Protein AF-A0A966XUM7-F1 (afdb_monomer_lite)

Structure (mmCIF, N/CA/C/O backbone):
data_AF-A0A966XUM7-F1
#
_entry.id   AF-A0A966XUM7-F1
#
loop_
_atom_site.group_PDB
_atom_site.id
_atom_site.type_symbol
_atom_site.label_atom_id
_atom_site.label_alt_id
_atom_site.label_comp_id
_atom_site.label_asym_id
_atom_site.label_entity_id
_atom_s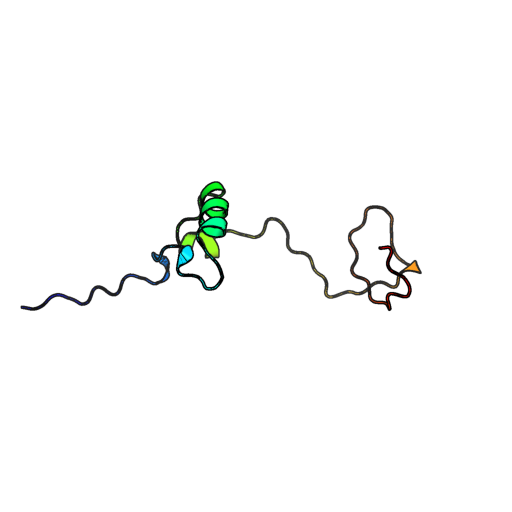ite.label_seq_id
_atom_site.pdbx_PDB_ins_code
_atom_site.Cartn_x
_atom_site.Cartn_y
_atom_site.Cartn_z
_atom_site.occupancy
_atom_site.B_iso_or_equiv
_atom_site.auth_seq_id
_atom_site.auth_comp_id
_atom_site.auth_asym_id
_atom_site.auth_atom_id
_atom_site.pdbx_PDB_model_num
ATOM 1 N N . MET A 1 1 ? -29.129 -13.046 36.212 1.00 43.03 1 MET A N 1
ATOM 2 C CA . MET A 1 1 ? -29.397 -13.241 34.771 1.00 43.03 1 MET A CA 1
ATOM 3 C C . MET A 1 1 ? -28.166 -12.732 34.047 1.00 43.03 1 MET A C 1
ATOM 5 O O . MET A 1 1 ? -27.970 -11.528 34.001 1.00 43.03 1 MET A O 1
ATOM 9 N N . SER A 1 2 ? -27.260 -13.648 33.690 1.00 41.41 2 SER A N 1
ATOM 10 C CA . SER A 1 2 ? -25.946 -13.314 33.127 1.00 41.41 2 SER A CA 1
ATOM 11 C C . SER A 1 2 ? -26.099 -12.749 31.713 1.00 41.41 2 SER A C 1
ATOM 13 O O . SER A 1 2 ? -26.993 -13.171 30.982 1.00 41.41 2 SER A O 1
ATOM 15 N N . SER A 1 3 ? -25.256 -11.769 31.408 1.00 41.47 3 SER A N 1
ATOM 16 C CA . SER A 1 3 ? -25.222 -10.888 30.239 1.00 41.47 3 SER A CA 1
ATOM 17 C C . SER A 1 3 ? -25.404 -11.575 28.879 1.00 41.47 3 SER A C 1
ATOM 19 O O . SER A 1 3 ? -24.970 -12.714 28.712 1.00 41.47 3 SER A O 1
ATOM 21 N N . PRO A 1 4 ? -25.952 -10.878 27.862 1.00 54.09 4 PRO A N 1
ATOM 22 C CA . PRO A 1 4 ? -25.774 -11.313 26.487 1.00 54.09 4 PRO A CA 1
ATOM 23 C C . PRO A 1 4 ? -24.286 -11.167 26.145 1.00 54.09 4 PRO A C 1
ATOM 25 O O . PRO A 1 4 ? -23.706 -10.097 26.332 1.00 54.09 4 PRO A O 1
ATOM 28 N N . ASP A 1 5 ? -23.657 -12.240 25.671 1.00 55.69 5 ASP A N 1
ATOM 29 C CA . ASP A 1 5 ? -22.338 -12.188 25.043 1.00 55.69 5 ASP A CA 1
ATOM 30 C C . ASP A 1 5 ? -22.430 -11.316 23.783 1.00 55.69 5 ASP A C 1
ATOM 32 O O . ASP A 1 5 ? -22.687 -11.792 22.673 1.00 55.69 5 ASP A O 1
ATOM 36 N N . THR A 1 6 ? -22.251 -10.008 23.950 1.00 57.06 6 THR A N 1
ATOM 37 C CA . THR A 1 6 ? -22.128 -9.050 22.853 1.00 57.06 6 THR A CA 1
ATOM 38 C C . THR A 1 6 ? -20.786 -9.295 22.173 1.00 57.06 6 THR A C 1
ATOM 40 O O . THR A 1 6 ? -19.789 -8.641 22.474 1.00 57.06 6 THR A O 1
ATOM 43 N N . LYS A 1 7 ? -20.724 -10.269 21.261 1.00 63.56 7 LYS A N 1
ATOM 44 C CA . LYS A 1 7 ? -19.596 -10.383 20.332 1.00 63.56 7 LYS A CA 1
ATOM 45 C C . LYS A 1 7 ? -19.520 -9.074 19.544 1.00 63.56 7 LYS A C 1
ATOM 47 O O . LYS A 1 7 ? -20.377 -8.819 18.701 1.00 63.56 7 LYS A O 1
ATOM 52 N N . LEU A 1 8 ? -18.526 -8.233 19.842 1.00 67.25 8 LEU A N 1
ATOM 53 C CA . LEU A 1 8 ? -18.226 -7.061 19.022 1.00 67.25 8 LEU A CA 1
ATOM 54 C C . LEU A 1 8 ? -18.000 -7.526 17.580 1.00 67.25 8 LEU A C 1
ATOM 56 O O . LEU A 1 8 ? -17.297 -8.511 17.339 1.00 67.25 8 LEU A O 1
ATOM 60 N N . SER A 1 9 ? -18.603 -6.817 16.627 1.00 87.56 9 SER A N 1
ATOM 61 C CA . SER A 1 9 ? -18.382 -7.071 15.205 1.00 87.56 9 SER A CA 1
ATOM 62 C C . SER A 1 9 ? -16.883 -6.968 14.894 1.00 87.56 9 SER A C 1
ATOM 64 O O . SER A 1 9 ? -16.279 -5.950 15.240 1.00 87.56 9 SER A O 1
ATOM 66 N N . PRO A 1 10 ? -16.273 -7.956 14.209 1.00 90.44 10 PRO A N 1
ATOM 67 C CA . PRO A 1 10 ? -14.873 -7.882 13.786 1.00 90.44 10 PRO A CA 1
ATOM 68 C C . PRO A 1 10 ? -14.549 -6.637 12.951 1.00 90.44 10 PRO A C 1
ATOM 70 O O . PRO A 1 10 ? -13.405 -6.203 12.916 1.00 90.44 10 PRO A O 1
ATOM 73 N N . LEU A 1 11 ? -15.555 -6.051 12.296 1.00 93.62 11 LEU A N 1
ATOM 74 C CA . LEU A 1 11 ? -15.411 -4.832 11.502 1.00 93.62 11 LEU A CA 1
ATOM 75 C C . LEU A 1 11 ? -15.146 -3.592 12.366 1.00 93.62 11 LEU A C 1
ATOM 77 O O . LEU A 1 11 ? -14.367 -2.730 11.971 1.00 93.62 11 LEU A O 1
ATOM 81 N N . ALA A 1 12 ? -15.727 -3.547 13.568 1.00 95.19 12 ALA A N 1
ATOM 82 C CA . ALA A 1 12 ? -15.518 -2.470 14.533 1.00 95.19 12 ALA A CA 1
ATOM 83 C C . ALA A 1 12 ? -14.208 -2.627 15.326 1.00 95.19 12 ALA A C 1
ATOM 85 O O . ALA A 1 12 ? -13.874 -1.772 16.146 1.00 95.19 12 ALA A O 1
ATOM 86 N N . ALA A 1 13 ? -13.468 -3.724 15.120 1.00 95.25 13 ALA A N 1
ATOM 87 C CA . ALA A 1 13 ? -12.171 -3.909 15.749 1.00 95.25 13 ALA A CA 1
ATOM 88 C C . ALA A 1 13 ? -11.183 -2.831 15.263 1.00 95.25 13 ALA A C 1
ATOM 90 O O . ALA A 1 13 ? -11.250 -2.410 14.102 1.00 95.25 13 ALA A O 1
ATOM 91 N N . PRO A 1 14 ? -10.243 -2.397 16.121 1.00 96.25 14 PRO A N 1
ATOM 92 C CA . PRO A 1 14 ? -9.205 -1.464 15.710 1.00 96.25 14 PRO A CA 1
ATOM 93 C C . PRO A 1 14 ? -8.363 -2.068 14.584 1.00 96.25 14 PRO A C 1
ATOM 95 O O . PRO A 1 14 ? -8.114 -3.275 14.552 1.00 96.25 14 PRO A O 1
ATOM 98 N N . VAL A 1 15 ? -7.864 -1.225 13.681 1.00 96.44 15 VAL A N 1
ATOM 99 C CA . VAL A 1 15 ? -7.084 -1.670 12.515 1.00 96.44 15 VAL A CA 1
ATOM 100 C C . VAL A 1 15 ? -5.796 -2.417 12.900 1.00 96.44 15 VAL A C 1
ATOM 102 O O . VAL A 1 15 ? -5.300 -3.239 12.134 1.00 96.44 15 VAL A O 1
ATOM 105 N N . SER A 1 16 ? -5.285 -2.203 14.117 1.00 96.19 16 SER A N 1
ATOM 106 C CA . SER A 1 16 ? -4.153 -2.938 14.698 1.00 96.19 16 SER A CA 1
ATOM 107 C C . SER A 1 16 ? -4.444 -4.411 15.011 1.00 96.19 16 SER A C 1
ATOM 109 O O . SER A 1 16 ? -3.514 -5.181 15.237 1.00 96.19 16 SER A O 1
ATOM 111 N N . ALA A 1 17 ? -5.713 -4.833 15.000 1.00 95.00 17 ALA A N 1
ATOM 112 C CA . ALA A 1 17 ? -6.081 -6.245 15.096 1.00 95.00 17 ALA A CA 1
ATOM 113 C C . ALA A 1 17 ? -5.722 -7.033 13.819 1.00 95.00 17 ALA A C 1
ATOM 115 O O . ALA A 1 17 ? -5.682 -8.264 13.842 1.00 95.00 17 ALA A O 1
ATOM 116 N N . VAL A 1 18 ? -5.452 -6.345 12.701 1.00 95.25 18 VAL A N 1
ATOM 117 C CA . VAL A 1 18 ? -5.033 -6.970 11.442 1.00 95.25 18 VAL A CA 1
ATOM 118 C C . VAL A 1 18 ? -3.574 -7.407 11.542 1.00 95.25 18 VAL A C 1
ATOM 120 O O . VAL A 1 18 ? -2.684 -6.623 11.874 1.00 95.25 18 VAL A O 1
ATOM 123 N N . TRP A 1 19 ? -3.307 -8.668 11.197 1.00 95.88 19 TRP A N 1
ATOM 124 C CA . TRP A 1 19 ? -1.950 -9.207 11.204 1.00 95.88 19 TRP A CA 1
ATOM 125 C C . TRP A 1 19 ? -1.006 -8.364 10.333 1.00 95.88 19 TRP A C 1
ATOM 127 O O . TRP A 1 19 ? -1.294 -8.056 9.177 1.00 95.88 19 TRP A O 1
ATOM 137 N N . GLY A 1 20 ? 0.134 -7.977 10.906 1.00 94.75 20 GLY A N 1
ATOM 138 C CA . GLY A 1 20 ? 1.106 -7.105 10.250 1.00 94.75 20 GLY A CA 1
ATOM 139 C C . GLY A 1 20 ? 0.795 -5.607 10.348 1.00 94.75 20 GLY A C 1
ATOM 140 O O . GLY A 1 20 ? 1.559 -4.819 9.789 1.00 94.75 20 GLY A O 1
ATOM 141 N N . VAL A 1 21 ? -0.260 -5.184 11.053 1.00 96.62 21 VAL A N 1
ATOM 142 C CA . VAL A 1 21 ? -0.520 -3.773 11.390 1.00 96.62 21 VAL A CA 1
ATOM 143 C C . VAL A 1 21 ? -0.120 -3.514 12.844 1.00 96.62 21 VAL A C 1
ATOM 145 O O . VAL A 1 21 ? -0.928 -3.572 13.761 1.00 96.62 21 VAL A O 1
ATOM 148 N N . GLY A 1 22 ? 1.168 -3.232 13.056 1.00 95.12 22 GLY A N 1
ATOM 149 C CA . GLY A 1 22 ? 1.672 -2.738 14.342 1.00 95.12 22 GLY A CA 1
ATOM 150 C C . GLY A 1 22 ? 1.366 -1.253 14.564 1.00 95.12 22 GLY A C 1
ATOM 151 O O . GLY A 1 22 ? 0.800 -0.583 13.698 1.00 95.12 22 GLY A O 1
ATOM 152 N N . GLU A 1 23 ? 1.803 -0.718 15.703 1.00 95.12 23 GLU A N 1
ATOM 153 C CA . GLU A 1 23 ? 1.512 0.661 16.118 1.00 95.12 23 GLU A CA 1
ATOM 154 C C . GLU A 1 23 ? 1.960 1.716 15.093 1.00 95.12 23 GLU A C 1
ATOM 156 O O . GLU A 1 23 ? 1.203 2.630 14.768 1.00 95.12 23 GLU A O 1
ATOM 161 N N . ASP A 1 24 ? 3.146 1.555 14.500 1.00 97.12 24 ASP A N 1
ATOM 162 C CA . ASP A 1 24 ? 3.645 2.497 13.492 1.00 97.12 24 ASP A CA 1
ATOM 163 C C . ASP A 1 24 ? 2.773 2.528 12.234 1.00 97.12 24 ASP A C 1
ATOM 165 O O . ASP A 1 24 ? 2.489 3.598 11.691 1.00 97.12 24 ASP A O 1
ATOM 169 N N . ARG A 1 25 ? 2.291 1.364 11.784 1.00 97.31 25 ARG A N 1
ATOM 170 C CA . ARG A 1 25 ? 1.382 1.276 10.633 1.00 97.31 25 ARG A CA 1
ATOM 171 C C . ARG A 1 25 ? 0.001 1.819 10.979 1.00 97.31 25 ARG A C 1
ATOM 173 O O . ARG A 1 25 ? -0.564 2.541 10.165 1.00 97.31 25 ARG A O 1
ATOM 180 N N . ALA A 1 26 ? -0.504 1.545 12.182 1.00 97.50 26 ALA A N 1
ATOM 181 C CA . ALA A 1 26 ? -1.756 2.121 12.665 1.00 97.50 26 ALA A CA 1
ATOM 182 C C . ALA A 1 26 ? -1.688 3.659 12.708 1.00 97.50 26 ALA A C 1
ATOM 184 O O . ALA A 1 26 ? -2.612 4.328 12.254 1.00 97.50 26 ALA A O 1
ATOM 185 N N . ARG A 1 27 ? -0.558 4.237 13.140 1.00 97.50 27 ARG A N 1
ATOM 186 C CA . ARG A 1 27 ? -0.337 5.694 13.139 1.00 97.50 27 ARG A CA 1
ATOM 187 C C . ARG A 1 27 ? -0.322 6.286 11.727 1.00 97.50 27 ARG A C 1
ATOM 189 O O . ARG A 1 27 ? -0.810 7.395 11.524 1.00 97.50 27 ARG A O 1
ATOM 196 N N . LEU A 1 28 ? 0.232 5.569 10.746 1.00 97.38 28 LEU A N 1
ATOM 197 C CA . LEU A 1 28 ? 0.195 5.982 9.338 1.00 97.38 28 LEU A CA 1
ATOM 198 C C . LEU A 1 28 ? -1.222 5.899 8.753 1.00 97.38 28 LEU A C 1
ATOM 200 O O . LEU A 1 28 ? -1.626 6.811 8.038 1.00 97.38 28 LEU A O 1
ATOM 204 N N . LEU A 1 29 ? -1.975 4.849 9.084 1.00 97.38 29 LEU A N 1
ATOM 205 C CA . LEU A 1 29 ? -3.368 4.665 8.661 1.00 97.38 29 LEU A CA 1
ATOM 206 C C . LEU A 1 29 ? -4.302 5.715 9.277 1.00 97.38 29 LEU A C 1
ATOM 208 O O . LEU A 1 29 ? -5.153 6.253 8.576 1.00 97.38 29 LEU A O 1
ATOM 212 N N . ALA A 1 30 ? -4.067 6.111 10.528 1.00 97.62 30 ALA A N 1
ATOM 213 C CA . ALA A 1 30 ? -4.812 7.187 11.179 1.00 97.62 30 ALA A CA 1
ATOM 214 C C . ALA A 1 30 ? -4.674 8.538 10.450 1.00 97.62 30 ALA A C 1
ATOM 216 O O . ALA A 1 30 ? -5.610 9.332 10.443 1.00 97.62 30 ALA A O 1
ATOM 217 N N . ARG A 1 31 ? -3.542 8.798 9.770 1.00 97.44 31 ARG A N 1
ATOM 218 C CA . ARG A 1 31 ? -3.377 9.995 8.914 1.00 97.44 31 ARG A CA 1
ATOM 219 C C . ARG A 1 31 ? -4.271 9.973 7.669 1.00 97.44 31 ARG A C 1
ATOM 221 O O . ARG A 1 31 ? -4.428 11.006 7.030 1.00 97.44 31 ARG A O 1
ATOM 228 N N . LEU A 1 32 ? -4.802 8.805 7.314 1.00 96.19 32 LEU A N 1
ATOM 229 C CA . LEU A 1 32 ? -5.781 8.595 6.247 1.00 96.19 32 LEU A CA 1
ATOM 230 C C . LEU A 1 32 ? -7.203 8.419 6.806 1.00 96.19 32 LEU A C 1
ATOM 232 O O . LEU A 1 32 ? -8.072 7.966 6.070 1.00 96.19 32 LEU A O 1
ATOM 236 N N . GLU A 1 33 ? -7.416 8.735 8.091 1.00 97.25 33 GLU A N 1
ATOM 237 C CA . GLU A 1 33 ? -8.687 8.560 8.811 1.00 97.25 33 GLU A CA 1
ATOM 238 C C . GLU A 1 33 ? -9.160 7.095 8.898 1.00 97.25 33 GLU A C 1
ATOM 240 O O . GLU A 1 33 ? -10.347 6.820 9.030 1.00 97.25 33 GLU A O 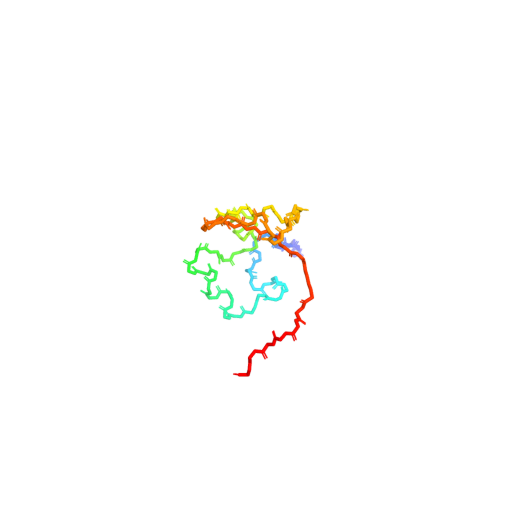1
ATOM 245 N N . ILE A 1 34 ? -8.226 6.137 8.850 1.00 98.06 34 ILE A N 1
ATOM 246 C CA . ILE A 1 34 ? -8.508 4.700 8.967 1.00 98.06 34 ILE A CA 1
ATOM 247 C C . ILE A 1 34 ? -8.201 4.246 10.395 1.00 98.06 34 ILE A C 1
ATOM 249 O O . ILE A 1 34 ? -7.029 4.183 10.787 1.00 98.06 34 ILE A O 1
ATOM 253 N N . PHE A 1 35 ? -9.236 3.892 11.158 1.00 97.69 35 PHE A N 1
ATOM 254 C CA . PHE A 1 35 ? -9.102 3.488 12.564 1.00 97.69 35 PHE A CA 1
ATOM 255 C C . PHE A 1 35 ? -9.565 2.054 12.819 1.00 97.69 35 PHE A C 1
ATOM 257 O O . PHE A 1 35 ? -9.034 1.385 13.711 1.00 97.69 35 PHE A O 1
ATOM 264 N N . THR A 1 36 ? -10.516 1.568 12.027 1.00 97.69 36 THR A N 1
ATOM 265 C CA . THR A 1 36 ? -11.137 0.249 12.172 1.00 97.69 36 THR A CA 1
ATOM 266 C C . THR A 1 36 ? -10.833 -0.671 10.990 1.00 97.69 36 THR A C 1
ATOM 268 O O . THR A 1 36 ? -10.302 -0.257 9.954 1.00 97.69 36 THR A O 1
ATOM 271 N N . VAL A 1 37 ? -11.166 -1.955 11.143 1.00 96.81 37 VAL A N 1
ATOM 272 C CA . VAL A 1 37 ? -11.111 -2.925 10.039 1.00 96.81 37 VAL A CA 1
ATOM 273 C C . VAL A 1 37 ? -12.087 -2.538 8.921 1.00 96.81 37 VAL A C 1
ATOM 275 O O . VAL A 1 37 ? -11.753 -2.697 7.747 1.00 96.81 37 VAL A O 1
ATOM 278 N N . GLU A 1 38 ? -13.262 -2.003 9.262 1.00 97.19 38 GLU A N 1
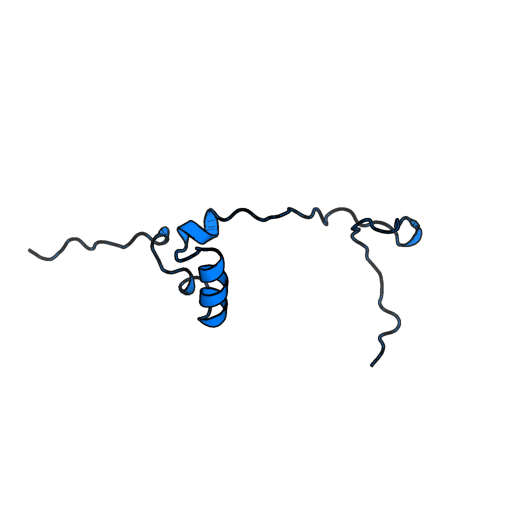ATOM 279 C CA . GLU A 1 38 ? -14.240 -1.508 8.287 1.00 97.19 38 GLU A CA 1
ATOM 280 C C . GLU A 1 38 ? -13.667 -0.388 7.414 1.00 97.19 38 GLU A C 1
ATOM 282 O O . GLU A 1 38 ? -13.697 -0.496 6.185 1.00 97.19 38 GLU A O 1
ATOM 287 N N . ASP A 1 39 ? -13.066 0.629 8.039 1.00 97.56 39 ASP A N 1
ATOM 288 C CA . ASP A 1 39 ? -12.450 1.755 7.328 1.00 97.56 39 ASP A CA 1
ATOM 289 C C . ASP A 1 39 ? -11.399 1.260 6.329 1.00 97.56 39 ASP A C 1
ATOM 291 O O . ASP A 1 39 ? -11.365 1.689 5.175 1.00 97.56 39 ASP A O 1
ATOM 295 N N . LEU A 1 40 ? -10.561 0.306 6.752 1.00 96.31 40 LEU A N 1
ATOM 296 C CA . LEU A 1 40 ? -9.503 -0.252 5.913 1.00 96.31 40 LEU A CA 1
ATOM 297 C C . LEU A 1 40 ? -10.066 -1.001 4.697 1.00 96.31 40 LEU A C 1
ATOM 299 O O . LEU A 1 40 ? -9.523 -0.877 3.599 1.00 96.31 40 LEU A O 1
ATOM 303 N N . LEU A 1 41 ? -11.141 -1.774 4.874 1.00 95.44 41 LEU A N 1
ATOM 304 C CA . LEU A 1 41 ? -11.778 -2.525 3.785 1.00 95.44 41 LEU A CA 1
ATOM 305 C C . LEU A 1 41 ? -12.496 -1.612 2.787 1.00 95.44 41 LEU A C 1
ATOM 307 O O . LEU A 1 41 ? -12.537 -1.908 1.588 1.00 95.44 41 LEU A O 1
ATOM 311 N N . LEU A 1 42 ? -13.065 -0.509 3.273 1.00 96.19 42 LEU A N 1
ATOM 312 C CA . LEU A 1 42 ? -13.762 0.473 2.446 1.00 96.19 42 LEU A CA 1
ATOM 313 C C . LEU A 1 42 ? -12.804 1.485 1.798 1.00 96.19 42 LEU A C 1
ATOM 315 O O . LEU A 1 42 ? -13.168 2.113 0.798 1.00 96.19 42 LEU A O 1
ATOM 319 N N . HIS A 1 43 ? -11.567 1.592 2.289 1.00 95.50 43 HIS A N 1
ATOM 320 C CA . HIS A 1 43 ? -10.533 2.433 1.698 1.00 95.50 43 HIS A CA 1
ATOM 321 C C . HIS A 1 43 ? -10.055 1.881 0.347 1.00 95.50 43 HIS A C 1
ATOM 323 O O . HIS A 1 43 ? -9.268 0.936 0.249 1.00 95.50 43 HIS A O 1
ATOM 329 N N . ARG A 1 44 ? -10.534 2.487 -0.743 1.00 94.06 44 ARG A N 1
ATOM 330 C CA . ARG A 1 44 ? -10.212 2.045 -2.103 1.00 94.06 44 ARG A CA 1
ATOM 331 C C . ARG A 1 44 ? -8.765 2.391 -2.485 1.00 94.06 44 ARG A C 1
ATOM 333 O O . ARG A 1 44 ? -8.305 3.497 -2.207 1.00 94.06 44 ARG A O 1
ATOM 340 N N . PRO A 1 45 ? -8.059 1.500 -3.207 1.00 93.00 45 PRO A N 1
ATOM 341 C CA . PRO A 1 45 ? -6.754 1.815 -3.774 1.00 93.00 45 PRO A CA 1
ATOM 342 C C . PRO A 1 45 ? -6.804 3.056 -4.670 1.00 93.00 45 PRO A C 1
ATOM 344 O O . PRO A 1 45 ? -7.701 3.192 -5.501 1.00 93.00 45 PRO A O 1
ATOM 347 N N . ARG A 1 46 ? -5.785 3.922 -4.572 1.00 91.56 46 ARG A N 1
ATOM 348 C CA . ARG A 1 46 ? -5.639 5.099 -5.454 1.00 91.56 46 ARG A CA 1
ATOM 349 C C . ARG A 1 46 ? -5.537 4.719 -6.933 1.00 91.56 46 ARG A C 1
ATOM 351 O O . ARG A 1 46 ? -5.985 5.466 -7.795 1.00 91.56 46 ARG A O 1
ATOM 358 N N . ARG A 1 47 ? -4.893 3.588 -7.227 1.00 93.12 47 ARG A N 1
ATOM 359 C CA . ARG A 1 47 ? -4.715 3.053 -8.578 1.00 93.12 47 ARG A CA 1
ATOM 360 C C . ARG A 1 47 ? -4.597 1.536 -8.514 1.00 93.12 47 ARG A C 1
ATOM 362 O O . ARG A 1 47 ? -3.882 1.010 -7.667 1.00 93.12 47 ARG A O 1
ATOM 369 N N . TYR A 1 48 ? -5.245 0.860 -9.455 1.00 91.19 48 TYR A N 1
ATOM 370 C CA . TYR A 1 48 ? -4.981 -0.543 -9.750 1.00 91.19 48 TYR A CA 1
ATOM 371 C C . TYR A 1 48 ? -3.925 -0.630 -10.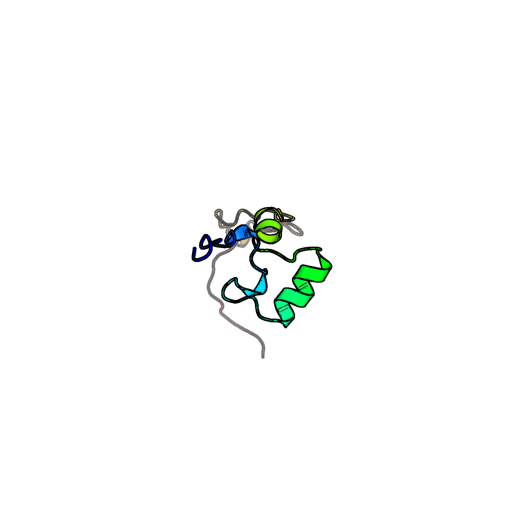850 1.00 91.19 48 TYR A C 1
ATOM 373 O O . TYR A 1 48 ? -4.078 -0.036 -11.919 1.00 91.19 48 TYR A O 1
ATOM 381 N N . GLU A 1 49 ? -2.842 -1.353 -10.588 1.00 91.50 49 GLU A N 1
ATOM 382 C CA . GLU A 1 49 ? -1.829 -1.662 -11.595 1.00 91.50 49 GLU A CA 1
ATOM 383 C C . GLU A 1 49 ? -2.032 -3.085 -12.111 1.00 91.50 49 GLU A C 1
ATOM 385 O O . GLU A 1 49 ? -1.952 -4.048 -11.349 1.00 91.50 49 GLU A O 1
ATOM 390 N N . ASP A 1 50 ? -2.271 -3.227 -13.414 1.00 91.25 50 ASP A N 1
ATOM 391 C CA . ASP A 1 50 ? -2.346 -4.535 -14.059 1.00 91.25 50 ASP A CA 1
ATOM 392 C C . ASP A 1 50 ? -0.950 -4.993 -14.498 1.00 91.25 50 ASP A C 1
ATOM 394 O O . ASP A 1 50 ? -0.416 -4.538 -15.511 1.00 91.25 50 ASP A O 1
ATOM 398 N N . ARG A 1 51 ? -0.361 -5.911 -13.727 1.00 93.69 51 ARG A N 1
ATOM 399 C CA . ARG A 1 51 ? 0.976 -6.477 -13.979 1.00 93.69 51 ARG A CA 1
ATOM 400 C C . ARG A 1 51 ? 0.944 -7.851 -14.659 1.00 93.69 51 ARG A C 1
ATOM 402 O O . ARG A 1 51 ? 1.931 -8.580 -14.625 1.00 93.69 51 ARG A O 1
ATOM 409 N N . ARG A 1 52 ? -0.183 -8.237 -15.273 1.00 93.94 52 ARG A N 1
ATOM 410 C CA . ARG A 1 52 ? -0.330 -9.549 -15.940 1.00 93.94 52 ARG A CA 1
ATOM 411 C C . ARG A 1 52 ? 0.427 -9.645 -17.264 1.00 93.94 52 ARG A C 1
ATOM 413 O O . ARG A 1 52 ? 0.780 -10.743 -17.687 1.00 93.94 52 ARG A O 1
ATOM 420 N N . LYS A 1 53 ? 0.646 -8.514 -17.940 1.00 92.94 53 LYS A N 1
ATOM 421 C CA . LYS A 1 53 ? 1.296 -8.462 -19.255 1.00 92.94 53 LYS A CA 1
ATOM 422 C C . LYS A 1 53 ? 2.761 -8.087 -19.105 1.00 92.94 53 LYS A C 1
ATOM 424 O O . LYS A 1 53 ? 3.079 -6.970 -18.708 1.00 92.94 53 LYS A O 1
ATOM 429 N N . PHE A 1 54 ? 3.634 -9.019 -19.467 1.00 95.69 54 PHE A N 1
ATOM 430 C CA . PHE A 1 54 ? 5.062 -8.765 -19.572 1.00 95.69 54 PHE A CA 1
ATOM 431 C C . PHE A 1 54 ? 5.396 -8.258 -20.973 1.00 95.69 54 PHE A C 1
ATOM 433 O O . PHE A 1 54 ? 5.048 -8.908 -21.958 1.00 95.69 54 PHE A O 1
ATOM 440 N N . LEU A 1 55 ? 6.080 -7.119 -21.053 1.00 95.25 55 LEU A N 1
ATOM 441 C CA . LEU A 1 55 ? 6.630 -6.596 -22.300 1.00 95.25 55 LEU A CA 1
ATOM 442 C C . LEU A 1 55 ? 8.108 -6.994 -22.426 1.00 95.25 55 LEU A C 1
ATOM 444 O O . LEU A 1 55 ? 8.825 -7.023 -21.420 1.00 95.25 55 LEU A O 1
ATOM 448 N N . PRO A 1 56 ? 8.599 -7.297 -23.639 1.00 94.38 56 PRO A N 1
ATOM 449 C CA . PRO A 1 56 ? 10.030 -7.424 -23.865 1.00 94.38 56 PRO A CA 1
ATOM 450 C C . PRO A 1 56 ? 10.702 -6.051 -23.719 1.00 94.38 56 PRO A C 1
ATOM 452 O O . PRO A 1 56 ? 10.137 -5.027 -24.099 1.00 94.38 56 PRO A O 1
ATOM 455 N N . ILE A 1 57 ? 11.942 -6.026 -23.219 1.00 93.62 57 ILE A N 1
ATOM 456 C CA . ILE A 1 57 ? 12.684 -4.778 -22.936 1.00 93.62 57 ILE A CA 1
ATOM 457 C C . ILE A 1 57 ? 12.772 -3.866 -24.174 1.00 93.62 57 ILE A C 1
ATOM 459 O O . ILE A 1 57 ? 12.678 -2.648 -24.056 1.00 93.62 57 ILE A O 1
ATOM 463 N N . ARG A 1 58 ? 12.880 -4.451 -25.374 1.00 95.00 58 ARG A N 1
ATOM 464 C CA . ARG A 1 58 ? 12.938 -3.710 -26.646 1.00 95.00 58 ARG A CA 1
ATOM 465 C C . ARG A 1 58 ? 11.658 -2.933 -26.997 1.00 95.00 58 ARG A C 1
ATOM 467 O O . ARG A 1 58 ? 11.700 -2.112 -27.901 1.00 95.00 58 ARG A O 1
ATOM 474 N N . GLU A 1 59 ? 10.530 -3.214 -26.344 1.00 95.50 59 GLU A N 1
ATOM 475 C CA . GLU A 1 59 ? 9.229 -2.570 -26.605 1.00 95.50 59 GLU A CA 1
ATOM 476 C C . GLU A 1 59 ? 8.857 -1.523 -25.544 1.00 95.50 59 GLU A C 1
ATOM 478 O O . GLU A 1 59 ? 7.758 -0.968 -25.573 1.00 95.50 59 GLU A O 1
ATOM 483 N N . LEU A 1 60 ? 9.759 -1.240 -24.600 1.00 94.81 60 LEU A N 1
ATOM 484 C CA . LEU A 1 60 ? 9.524 -0.238 -23.569 1.00 94.81 60 LEU A CA 1
ATOM 485 C C . LEU A 1 60 ? 9.449 1.168 -24.159 1.00 94.81 60 LEU A C 1
ATOM 487 O O . LEU A 1 60 ? 10.229 1.548 -25.032 1.00 94.81 60 LEU A O 1
ATOM 491 N N . LYS A 1 61 ? 8.531 1.965 -23.615 1.00 95.88 61 LYS A N 1
ATOM 492 C CA . LYS A 1 61 ? 8.349 3.366 -23.981 1.00 95.88 61 LYS A CA 1
ATOM 493 C C . LYS A 1 61 ? 8.707 4.270 -22.816 1.00 95.88 61 LYS A C 1
A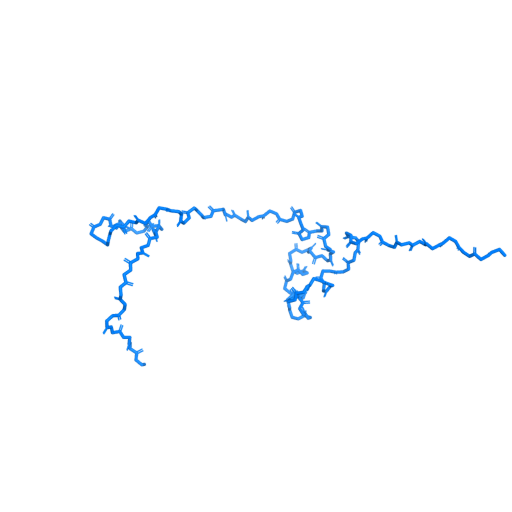TOM 495 O O . LYS A 1 61 ? 8.427 3.973 -21.654 1.00 95.88 61 LYS A O 1
ATOM 500 N N . LEU A 1 62 ? 9.331 5.399 -23.138 1.00 94.75 62 LEU A N 1
ATOM 501 C CA . LEU A 1 62 ? 9.722 6.384 -22.141 1.00 94.75 62 LEU A CA 1
ATOM 502 C C . LEU A 1 62 ? 8.476 6.919 -21.418 1.00 94.75 62 LEU A C 1
ATOM 504 O O . LEU A 1 62 ? 7.493 7.273 -22.061 1.00 94.75 62 LEU A O 1
ATOM 508 N N . LYS A 1 63 ? 8.558 7.024 -20.085 1.00 93.69 63 LYS A N 1
ATOM 509 C CA . LYS A 1 63 ? 7.484 7.511 -19.193 1.00 93.69 63 LYS A CA 1
ATOM 510 C C . LYS A 1 63 ? 6.234 6.621 -19.123 1.00 93.69 63 LYS A C 1
ATOM 512 O O . LYS A 1 63 ? 5.248 7.031 -18.516 1.00 93.69 63 LYS A O 1
ATOM 517 N N . GLU A 1 64 ? 6.274 5.405 -19.661 1.00 92.69 64 GLU A N 1
ATOM 518 C CA . GLU A 1 64 ? 5.197 4.428 -19.497 1.00 92.69 64 GLU A CA 1
ATOM 519 C C . GLU A 1 64 ? 5.569 3.379 -18.443 1.00 92.69 64 GLU A C 1
ATOM 521 O O . GLU A 1 64 ? 6.660 2.810 -18.455 1.00 92.69 64 GLU A O 1
ATOM 526 N N . ALA A 1 65 ? 4.647 3.114 -17.514 1.00 91.81 65 ALA A N 1
ATOM 527 C CA . ALA A 1 65 ? 4.800 2.010 -16.575 1.00 91.81 65 ALA A CA 1
ATOM 528 C C . ALA A 1 65 ? 4.617 0.682 -17.324 1.00 91.81 65 ALA A C 1
ATOM 530 O O . ALA A 1 65 ? 3.594 0.472 -17.974 1.00 91.81 65 ALA A O 1
ATOM 531 N N . ALA A 1 66 ? 5.588 -0.220 -17.202 1.00 94.31 66 ALA A N 1
ATOM 532 C CA . ALA A 1 66 ? 5.579 -1.522 -17.855 1.00 94.31 66 ALA A CA 1
ATOM 533 C C . ALA A 1 66 ? 6.061 -2.612 -16.896 1.00 94.31 66 ALA A C 1
ATOM 535 O O . ALA A 1 66 ? 6.881 -2.366 -16.013 1.00 94.31 66 ALA A O 1
ATOM 536 N N . THR A 1 67 ? 5.569 -3.834 -17.095 1.00 96.44 67 THR A N 1
ATOM 537 C CA . THR A 1 67 ? 6.061 -5.016 -16.379 1.00 96.44 67 THR A CA 1
ATOM 538 C C . THR A 1 67 ? 7.010 -5.777 -17.302 1.00 96.44 67 THR A C 1
ATOM 540 O O . THR A 1 67 ? 6.654 -6.077 -18.438 1.00 96.44 67 THR A O 1
ATOM 543 N N . VAL A 1 68 ? 8.216 -6.092 -16.827 1.00 95.69 68 VAL A N 1
ATOM 544 C CA . VAL A 1 68 ? 9.252 -6.821 -17.579 1.00 95.69 68 VAL A CA 1
ATOM 545 C C . VAL A 1 68 ? 9.746 -8.023 -16.782 1.00 95.69 68 VAL A C 1
ATOM 547 O O . VAL A 1 68 ? 9.599 -8.075 -15.561 1.00 95.69 68 VAL A O 1
ATOM 550 N N . ARG A 1 69 ? 10.336 -9.000 -17.470 1.00 95.12 69 ARG A N 1
ATOM 551 C CA . ARG A 1 69 ? 10.997 -10.159 -16.861 1.00 95.12 69 ARG A CA 1
ATOM 552 C C . ARG A 1 69 ? 12.368 -10.336 -17.504 1.00 95.12 69 ARG A C 1
ATOM 554 O O . ARG A 1 69 ? 12.485 -10.240 -18.721 1.00 95.12 69 ARG A O 1
ATOM 561 N N . GLY A 1 70 ? 13.382 -10.620 -16.696 1.00 93.12 70 GLY A N 1
ATOM 562 C CA . GLY A 1 70 ? 14.741 -10.867 -17.165 1.00 93.12 70 GLY A CA 1
ATOM 563 C C . GLY A 1 70 ? 15.659 -11.299 -16.028 1.00 93.12 70 GLY A C 1
ATOM 564 O O . GLY A 1 70 ? 15.241 -11.344 -14.871 1.00 93.12 70 GLY A O 1
ATOM 565 N N . THR A 1 71 ? 16.905 -11.609 -16.373 1.00 95.25 71 THR A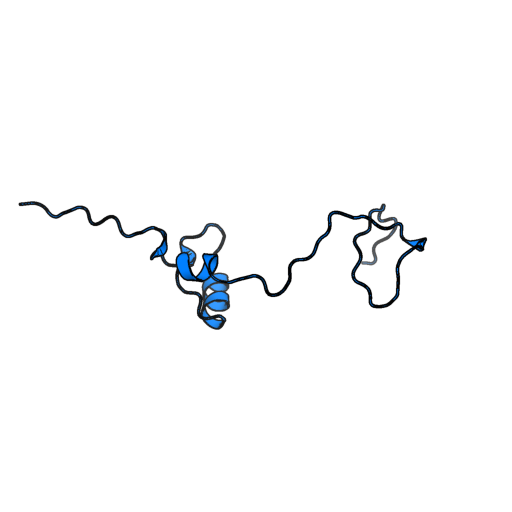 N 1
ATOM 566 C CA . THR A 1 71 ? 17.954 -11.977 -15.418 1.00 95.25 71 THR A CA 1
ATOM 567 C C . THR A 1 71 ? 18.801 -10.754 -15.096 1.00 95.25 71 THR A C 1
ATOM 569 O O . THR A 1 71 ? 19.236 -10.042 -16.000 1.00 95.25 71 THR A O 1
ATOM 572 N N . ILE A 1 72 ? 19.058 -10.518 -13.812 1.00 94.31 72 ILE A N 1
ATOM 573 C CA . ILE A 1 72 ? 19.996 -9.481 -13.378 1.00 94.31 72 ILE A CA 1
ATOM 574 C C . ILE A 1 72 ? 21.418 -10.012 -13.569 1.00 94.31 72 ILE A C 1
ATOM 576 O O . ILE A 1 72 ? 21.777 -11.026 -12.980 1.00 94.31 72 ILE A O 1
ATOM 580 N N . ILE A 1 73 ? 22.211 -9.340 -14.407 1.00 96.12 73 ILE A N 1
ATOM 581 C CA . ILE A 1 73 ? 23.600 -9.737 -14.714 1.00 96.12 73 ILE A CA 1
ATOM 582 C C . ILE A 1 73 ? 24.646 -8.929 -13.937 1.00 96.12 73 ILE A C 1
ATOM 584 O O . ILE A 1 73 ? 25.795 -9.342 -13.842 1.00 96.12 73 ILE A O 1
ATOM 588 N N . ALA A 1 74 ? 24.252 -7.780 -13.387 1.00 94.06 74 ALA A N 1
ATOM 589 C CA . ALA A 1 74 ? 25.095 -6.918 -12.574 1.00 94.06 74 ALA A CA 1
ATOM 590 C C . ALA A 1 74 ? 24.221 -6.109 -11.608 1.00 94.06 74 ALA A C 1
ATOM 592 O O . ALA A 1 74 ? 23.123 -5.681 -11.969 1.00 94.06 74 ALA A O 1
ATOM 593 N N . ALA A 1 75 ? 24.723 -5.882 -10.399 1.00 91.94 75 ALA A N 1
ATOM 594 C CA . ALA A 1 75 ? 24.170 -4.948 -9.427 1.00 91.94 75 ALA A CA 1
ATOM 595 C C . ALA A 1 75 ? 25.344 -4.176 -8.813 1.00 91.94 75 ALA A C 1
ATOM 597 O O . ALA A 1 75 ? 26.354 -4.784 -8.460 1.00 91.94 75 ALA A O 1
ATOM 598 N N . GLY A 1 76 ? 25.243 -2.848 -8.759 1.00 86.88 76 GLY A N 1
ATOM 599 C CA . GLY A 1 76 ? 26.251 -2.011 -8.108 1.00 86.88 76 GLY A CA 1
ATOM 600 C C . GLY A 1 76 ? 26.155 -2.131 -6.588 1.00 86.88 76 GLY A C 1
ATOM 601 O O . GLY A 1 76 ? 25.047 -2.260 -6.064 1.00 86.88 76 GLY A O 1
ATOM 602 N N . ALA A 1 77 ? 27.311 -2.114 -5.921 1.00 68.38 77 ALA A N 1
ATOM 603 C CA . ALA A 1 77 ? 27.420 -1.952 -4.472 1.00 68.38 77 ALA A CA 1
ATOM 604 C C . ALA A 1 77 ? 27.279 -0.477 -4.074 1.00 68.38 77 ALA A C 1
ATOM 606 O O . ALA A 1 77 ? 27.701 0.384 -4.883 1.00 68.38 77 ALA A O 1
#

Radius of gyration: 21.51 Å; chains: 1; bounding box: 57×23×61 Å

Secondary structure (DSSP, 8-state):
---------GGGSBGGGSTT--HHHHHHHHTTT--BHHHHHH---S-------BPPGGG--TT---B----------

Sequence (77 aa):
MSSPDTKLSPLAAPVSAVWGVGEDRARLLARLEIFTVEDLLLHRPRRYEDRRKFLPIRELKLKEAATVRGTIIAAGA

pLDDT: mean 90.19, std 13.55, range [41.41, 98.06]

Foldseek 3Di:
DDDDPPPDDQQAAFPCVDPPCDPVNSVVVVVVVRTGNVSVVPDDDPDDDDQPDADDPVPDDPPDDHHHDDDDPDDDD